Protein AF-E5BEN3-F1 (afdb_monomer_lite)

pLDDT: mean 86.7, std 11.63, range [36.69, 96.19]

Sequence (141 aa):
MAYFKRNRGMEIEEWKKTVKLYKYVAIGGIVTREIKKKDYKKVFLPMLKMARSEKCNVHGLGFTGKEINDFPFFSCDSSSWSSIKRFGSMPVFSITEKCIKNRNISENKKIRSGNETRMKLMRYSIKEWKKFQVFLYKGGI

Organism: NCBI:txid469605

Foldseek 3Di:
DAEDEDDPDDHPVVLLVVLLVAQEYEYDPVVVCVPPPVCCCVPQVVSLVSSVVNNHAYEHEQPFALCVLVHPHNYYDHPCLCVCVPPVWAFAQDPVSLGTDTHHPDDPDDQDDDPVSSVVRSVRSVVRVVVSVVVSCPDDD

Structure (mmCIF, N/CA/C/O backbone):
data_AF-E5BEN3-F1
#
_entry.id   AF-E5BEN3-F1
#
loop_
_atom_site.group_PDB
_atom_site.id
_atom_site.type_symbol
_atom_site.label_atom_id
_atom_site.label_alt_id
_atom_site.label_comp_id
_atom_site.label_asym_id
_atom_site.label_entity_id
_atom_site.label_seq_id
_atom_site.pdbx_PDB_ins_code
_atom_site.Cartn_x
_atom_site.Cartn_y
_atom_site.Cartn_z
_atom_site.occupancy
_atom_site.B_iso_or_equiv
_atom_site.auth_seq_id
_atom_site.auth_comp_id
_atom_site.auth_asym_id
_atom_site.auth_atom_id
_atom_site.pdbx_PDB_model_num
ATOM 1 N N . MET A 1 1 ? -17.236 8.673 0.834 1.00 56.53 1 MET A N 1
ATOM 2 C CA . MET A 1 1 ? -15.972 8.353 1.532 1.00 56.53 1 MET A CA 1
ATOM 3 C C . MET A 1 1 ? -15.558 9.586 2.315 1.00 56.53 1 MET A C 1
ATOM 5 O O . MET A 1 1 ? -15.484 10.640 1.700 1.00 56.53 1 MET A O 1
ATOM 9 N N . ALA A 1 2 ? -15.337 9.478 3.627 1.00 69.31 2 ALA A N 1
ATOM 10 C CA . ALA A 1 2 ? -14.797 10.580 4.435 1.00 69.31 2 ALA A CA 1
ATOM 11 C C . ALA A 1 2 ? -13.270 10.459 4.573 1.00 69.31 2 ALA A C 1
ATOM 13 O O . ALA A 1 2 ? -12.743 9.345 4.587 1.00 69.31 2 ALA A O 1
ATOM 14 N N . TYR A 1 3 ? -12.562 11.587 4.652 1.00 61.81 3 TYR A N 1
ATOM 15 C CA . TYR A 1 3 ? -11.102 11.637 4.747 1.00 61.81 3 TYR A CA 1
ATOM 16 C C . TYR A 1 3 ? -10.674 12.068 6.145 1.00 61.81 3 TYR A C 1
ATOM 18 O O . TYR A 1 3 ? -11.059 13.138 6.607 1.00 61.81 3 TYR A O 1
ATOM 26 N N . PHE A 1 4 ? -9.856 11.245 6.795 1.00 69.81 4 PHE A N 1
ATOM 27 C CA . PHE A 1 4 ? -9.286 11.553 8.096 1.00 69.81 4 PHE A CA 1
ATOM 28 C C . PHE A 1 4 ? -7.800 11.880 7.964 1.00 69.81 4 PHE A C 1
ATOM 30 O O . PHE A 1 4 ? -7.008 11.082 7.447 1.00 69.81 4 PHE A O 1
ATOM 37 N N . LYS A 1 5 ? -7.419 13.051 8.478 1.00 65.81 5 LYS A N 1
ATOM 38 C CA . LYS A 1 5 ? -6.037 13.520 8.559 1.00 65.81 5 LYS A CA 1
ATOM 39 C C . LYS A 1 5 ? -5.699 13.838 10.008 1.00 65.81 5 LYS A C 1
ATOM 41 O O . LYS A 1 5 ? -6.458 14.511 10.694 1.00 65.81 5 LYS A O 1
ATOM 46 N N . ARG A 1 6 ? -4.545 13.360 10.460 1.00 60.00 6 ARG A N 1
ATOM 47 C CA . ARG A 1 6 ? -4.111 13.464 11.849 1.00 60.00 6 ARG A CA 1
ATOM 48 C C . ARG A 1 6 ? -3.430 14.826 12.105 1.00 60.00 6 ARG A C 1
ATOM 50 O O . ARG A 1 6 ? -2.333 15.036 11.598 1.00 60.00 6 ARG A O 1
ATOM 57 N N . ASN A 1 7 ? -4.058 15.722 12.877 1.00 54.91 7 ASN A N 1
ATOM 58 C CA . ASN A 1 7 ? -3.476 16.985 13.366 1.00 54.91 7 ASN A CA 1
ATOM 59 C C . ASN A 1 7 ? -3.521 17.030 14.909 1.00 54.91 7 ASN A C 1
ATOM 61 O O . ASN A 1 7 ? -4.560 16.747 15.504 1.00 54.91 7 ASN A O 1
ATOM 65 N N . ARG A 1 8 ? -2.396 17.426 15.535 1.00 46.75 8 ARG A N 1
ATOM 66 C CA . ARG A 1 8 ? -2.151 17.453 16.995 1.00 46.75 8 ARG A CA 1
ATOM 67 C C . ARG A 1 8 ? -3.385 17.895 17.811 1.00 46.75 8 ARG A C 1
ATOM 69 O O . ARG A 1 8 ? -3.642 19.088 17.909 1.00 46.75 8 ARG A O 1
ATOM 76 N N . GLY A 1 9 ? -4.069 16.945 18.462 1.00 43.09 9 GLY A N 1
ATOM 77 C CA . GLY A 1 9 ? -4.892 17.212 19.656 1.00 43.09 9 GLY A CA 1
ATOM 78 C C . GLY A 1 9 ? -6.303 16.606 19.726 1.00 43.09 9 GLY A C 1
ATOM 79 O O . GLY A 1 9 ? -6.788 16.423 20.835 1.00 43.09 9 GLY A O 1
ATOM 80 N N . MET A 1 10 ? -6.959 16.245 18.612 1.00 50.03 10 MET A N 1
ATOM 81 C CA . MET A 1 10 ? -8.401 15.878 18.604 1.00 50.03 10 MET A CA 1
ATOM 82 C C . MET A 1 10 ? -8.741 14.578 17.838 1.00 50.03 10 MET A C 1
ATOM 84 O O . MET A 1 10 ? -9.693 14.514 17.075 1.00 50.03 10 MET A O 1
ATOM 88 N N . GLU A 1 11 ? -7.966 13.502 17.996 1.00 72.88 11 GLU A N 1
ATOM 89 C CA . GLU A 1 11 ? -7.899 12.482 16.926 1.00 72.88 11 GLU A CA 1
ATOM 90 C C . GLU A 1 11 ? -8.739 11.205 17.128 1.00 72.88 11 GLU A C 1
ATOM 92 O O . GLU A 1 11 ? -9.153 10.601 16.141 1.00 72.88 11 GLU A O 1
ATOM 97 N N . ILE A 1 12 ? -9.009 10.755 18.361 1.00 80.50 12 ILE A N 1
ATOM 98 C CA . ILE A 1 12 ? -9.725 9.477 18.590 1.00 80.50 12 ILE A CA 1
ATOM 99 C C . ILE A 1 12 ? -11.243 9.669 18.627 1.00 80.50 12 ILE A C 1
ATOM 101 O O . ILE A 1 12 ? -11.980 8.861 18.064 1.00 80.50 12 ILE A O 1
ATOM 105 N N . GLU A 1 13 ? -11.726 10.728 19.275 1.00 84.19 13 GLU A N 1
ATOM 106 C CA . GLU A 1 13 ? -13.164 11.000 19.355 1.00 84.19 13 GLU A CA 1
ATOM 107 C C . GLU A 1 13 ? -13.748 11.390 17.999 1.00 84.19 13 GLU A C 1
ATOM 109 O O . GLU A 1 13 ? -14.816 10.903 17.627 1.00 84.19 13 GLU A O 1
ATOM 114 N N . GLU A 1 14 ? -13.032 12.215 17.233 1.00 87.75 14 GLU A N 1
ATOM 115 C CA . GLU A 1 14 ? -13.425 12.575 15.872 1.00 87.75 14 GLU A CA 1
ATOM 116 C C . GLU A 1 14 ? -13.420 11.348 14.956 1.00 87.75 14 GLU A C 1
ATOM 118 O O . GLU A 1 14 ? -14.382 11.128 14.217 1.00 87.75 14 GLU A O 1
ATOM 123 N N . TRP A 1 15 ? -12.402 10.484 15.066 1.00 90.00 15 TRP A N 1
ATOM 124 C CA . TRP A 1 15 ? -12.391 9.204 14.363 1.00 90.00 15 TRP A CA 1
ATOM 125 C C . TRP A 1 15 ? -13.611 8.357 14.728 1.00 90.00 15 TRP A C 1
ATOM 127 O O . TRP A 1 15 ? -14.313 7.898 13.831 1.00 90.00 15 TRP A O 1
ATOM 137 N N . LYS A 1 16 ? -13.923 8.216 16.025 1.00 90.94 16 LYS A N 1
ATOM 138 C CA . LYS A 1 16 ? -15.085 7.458 16.516 1.00 90.94 16 LYS A CA 1
ATOM 139 C C . LYS A 1 16 ? -16.402 7.992 15.955 1.00 90.94 16 LYS A C 1
ATOM 141 O O . LYS A 1 16 ? -17.243 7.207 15.528 1.00 90.94 16 LYS A O 1
ATOM 146 N N . LYS A 1 17 ? -16.586 9.316 15.933 1.00 92.00 17 LYS A N 1
ATOM 147 C CA . LYS A 1 17 ? -17.759 9.957 15.312 1.00 92.00 17 LYS A CA 1
ATOM 148 C C . LYS A 1 17 ? -17.799 9.672 13.809 1.00 92.00 17 LYS A C 1
ATOM 150 O O . LYS A 1 17 ? -18.835 9.275 13.287 1.00 92.00 17 LYS A O 1
ATOM 155 N N . THR A 1 18 ? -16.662 9.797 13.131 1.00 92.00 18 THR A N 1
ATOM 156 C CA . THR A 1 18 ? -16.545 9.580 11.683 1.00 92.00 18 THR A CA 1
ATOM 157 C C . THR A 1 18 ? -16.899 8.145 11.294 1.00 92.00 18 THR A C 1
ATOM 159 O O . THR A 1 18 ? -17.722 7.942 10.405 1.00 92.00 18 THR A O 1
ATOM 162 N N . VAL A 1 19 ? -16.342 7.136 11.972 1.00 94.81 19 VAL A N 1
ATOM 163 C CA . VAL A 1 19 ? -16.613 5.726 11.635 1.00 94.81 19 VAL A CA 1
ATOM 164 C C . VAL A 1 19 ? -18.044 5.291 11.956 1.00 94.81 19 VAL A C 1
ATOM 166 O O . VAL A 1 19 ? -18.525 4.341 11.351 1.00 94.81 19 VAL A O 1
ATOM 169 N N . LYS A 1 20 ? -18.741 5.997 12.857 1.00 95.00 20 LYS A N 1
ATOM 170 C CA . LYS A 1 20 ? -20.177 5.802 13.114 1.00 95.00 20 LYS A CA 1
ATOM 171 C C . LYS A 1 20 ? -21.061 6.396 12.022 1.00 95.00 20 LYS A C 1
ATOM 173 O O . LYS A 1 20 ? -22.113 5.847 11.716 1.00 95.00 20 LYS A O 1
ATOM 178 N N . LEU A 1 21 ? -20.653 7.532 11.458 1.00 95.12 21 LEU A N 1
ATOM 179 C CA . LEU A 1 21 ? -21.432 8.263 10.456 1.00 95.12 21 LEU A CA 1
ATOM 180 C C . LEU A 1 21 ? -21.266 7.690 9.045 1.00 95.12 21 LEU A C 1
ATOM 182 O O . LEU A 1 21 ? -22.198 7.727 8.245 1.00 95.12 21 LEU A O 1
ATOM 186 N N . TYR A 1 22 ? -20.086 7.160 8.724 1.00 94.81 22 TYR A N 1
ATOM 187 C CA . TYR A 1 22 ? -19.751 6.719 7.374 1.00 94.81 22 TYR A CA 1
ATOM 188 C C . TYR A 1 22 ? -19.459 5.223 7.327 1.00 94.81 22 TYR A C 1
ATOM 190 O O . TYR A 1 22 ? -18.660 4.714 8.100 1.00 94.81 22 TYR A O 1
ATOM 198 N N . LYS A 1 23 ? -20.002 4.528 6.320 1.00 95.56 23 LYS A N 1
ATOM 199 C CA . LYS A 1 23 ? -19.677 3.114 6.041 1.00 95.56 23 LYS A CA 1
ATOM 200 C C . LYS A 1 23 ? -18.271 2.907 5.471 1.00 95.56 23 LYS A C 1
ATOM 202 O O . LYS A 1 23 ? -17.788 1.779 5.416 1.00 95.56 23 LYS A O 1
ATOM 207 N N . TYR A 1 24 ? -17.646 3.976 4.976 1.00 96.06 24 TYR A N 1
ATOM 208 C CA . TYR A 1 24 ? -16.362 3.909 4.292 1.00 96.06 24 TYR A CA 1
ATOM 209 C C . TYR A 1 24 ? -15.561 5.199 4.478 1.00 96.06 24 TYR A C 1
ATOM 211 O O . TYR A 1 24 ? -16.012 6.291 4.102 1.00 96.06 24 TYR A O 1
ATOM 219 N N . VAL A 1 25 ? -14.345 5.063 4.996 1.00 95.19 25 VAL A N 1
ATOM 220 C CA . VAL A 1 25 ? -13.451 6.170 5.357 1.00 95.19 25 VAL A CA 1
ATOM 221 C C . VAL A 1 25 ? -12.032 5.919 4.853 1.00 95.19 25 VAL A C 1
ATOM 223 O O . VAL A 1 25 ? -11.648 4.779 4.612 1.00 95.19 25 VAL A O 1
ATOM 226 N N . ALA A 1 26 ? -11.233 6.971 4.712 1.00 93.19 26 ALA A N 1
ATOM 227 C CA . ALA A 1 26 ? -9.823 6.888 4.346 1.00 93.19 26 ALA A CA 1
ATOM 228 C C . ALA A 1 26 ? -8.931 7.501 5.433 1.00 93.19 26 ALA A C 1
ATOM 230 O O . ALA A 1 26 ? -9.266 8.546 5.989 1.00 93.19 26 ALA A O 1
ATOM 231 N N . ILE A 1 27 ? -7.782 6.876 5.698 1.00 90.88 27 ILE A N 1
ATOM 232 C CA . ILE A 1 27 ? -6.735 7.413 6.579 1.00 90.88 27 ILE A CA 1
ATOM 233 C C . ILE A 1 27 ? -5.603 7.970 5.712 1.00 90.88 27 ILE A C 1
ATOM 235 O O . ILE A 1 27 ? -4.985 7.231 4.945 1.00 90.88 27 ILE A O 1
ATOM 239 N N . GLY A 1 28 ? -5.341 9.272 5.847 1.00 84.81 28 GLY A N 1
ATOM 240 C CA . GLY A 1 28 ? -4.236 9.987 5.205 1.00 84.81 28 GLY A CA 1
ATOM 241 C C . GLY A 1 28 ? -3.037 10.239 6.122 1.00 84.81 28 GLY A C 1
ATOM 242 O O . GLY A 1 28 ? -2.863 9.595 7.153 1.00 84.81 28 GLY A O 1
ATOM 243 N N . GLY A 1 29 ? -2.178 11.188 5.735 1.00 82.62 29 GLY A N 1
ATOM 244 C CA . GLY A 1 29 ? -0.996 11.593 6.520 1.00 82.62 29 GLY A CA 1
ATOM 245 C C . GLY A 1 29 ? 0.226 10.668 6.393 1.00 82.62 29 GLY A C 1
ATOM 246 O O . GLY A 1 29 ? 1.268 10.897 7.010 1.00 82.62 29 GLY A O 1
ATOM 247 N N . ILE A 1 30 ? 0.116 9.615 5.580 1.00 84.25 30 ILE A N 1
ATOM 248 C CA . ILE A 1 30 ? 1.151 8.591 5.377 1.00 84.25 30 ILE A CA 1
ATOM 249 C C . ILE A 1 30 ? 2.214 9.096 4.402 1.00 84.25 30 ILE A C 1
ATOM 251 O O . ILE A 1 30 ? 3.399 9.143 4.728 1.00 84.25 30 ILE A O 1
ATOM 255 N N . VAL A 1 31 ? 1.780 9.510 3.208 1.00 82.25 31 VAL A N 1
ATOM 256 C CA . VAL A 1 31 ? 2.665 10.007 2.142 1.00 82.25 31 VAL A CA 1
ATOM 257 C C . VAL A 1 31 ? 3.357 11.307 2.563 1.00 82.25 31 VAL A C 1
ATOM 259 O O . VAL A 1 31 ? 4.535 11.500 2.275 1.00 82.25 31 VAL A O 1
ATOM 262 N N . THR A 1 32 ? 2.655 12.164 3.311 1.00 84.00 32 THR A N 1
ATOM 263 C CA . THR A 1 32 ? 3.183 13.424 3.860 1.00 84.00 32 THR A CA 1
ATOM 264 C C . THR A 1 32 ? 4.048 13.235 5.111 1.00 84.00 32 THR A C 1
ATOM 266 O O . THR A 1 32 ? 4.594 14.209 5.618 1.00 84.00 32 THR A O 1
ATOM 269 N N . ARG A 1 33 ? 4.233 11.990 5.585 1.00 82.06 33 ARG A N 1
ATOM 270 C CA . ARG A 1 33 ? 5.060 11.619 6.753 1.00 82.06 33 ARG A CA 1
ATOM 271 C C . ARG A 1 33 ? 4.621 12.239 8.085 1.00 82.06 33 ARG A C 1
ATOM 273 O O . ARG A 1 33 ? 5.405 12.257 9.035 1.00 82.06 33 ARG A O 1
ATOM 280 N N . GLU A 1 34 ? 3.377 12.695 8.178 1.00 83.62 34 GLU A N 1
ATOM 281 C CA . GLU A 1 34 ? 2.768 13.146 9.436 1.00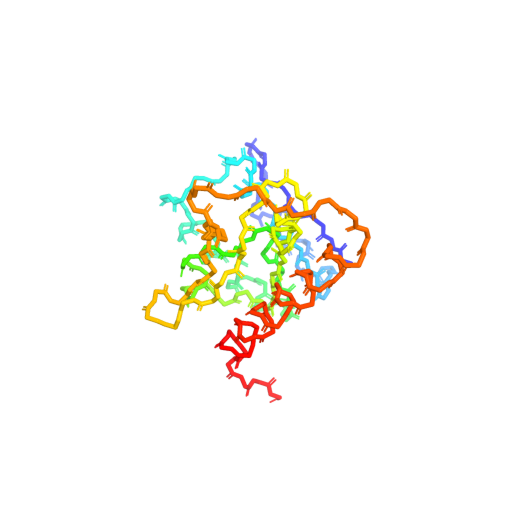 83.62 34 GLU A CA 1
ATOM 282 C C . GLU A 1 34 ? 2.651 11.977 10.417 1.00 83.62 34 GLU A C 1
ATOM 284 O O . GLU A 1 34 ? 2.932 12.116 11.606 1.00 83.62 34 GLU A O 1
ATOM 289 N N . ILE A 1 35 ? 2.329 10.790 9.894 1.00 85.50 35 ILE A N 1
ATOM 290 C CA . ILE A 1 35 ? 2.390 9.535 10.637 1.00 85.50 35 ILE A CA 1
ATOM 291 C C . ILE A 1 35 ? 3.682 8.823 10.246 1.00 85.50 35 ILE A C 1
ATOM 293 O O . ILE A 1 35 ? 3.865 8.389 9.105 1.00 85.50 35 ILE A O 1
ATOM 297 N N . LYS A 1 36 ? 4.606 8.697 11.201 1.00 86.38 36 LYS A N 1
ATOM 298 C CA . LYS A 1 36 ? 5.881 8.013 10.970 1.00 86.38 36 LYS A CA 1
ATOM 299 C C . LYS A 1 36 ? 5.678 6.502 10.977 1.00 86.38 36 LYS A C 1
ATOM 301 O O . LYS A 1 36 ? 4.884 5.967 11.744 1.00 86.38 36 LYS A O 1
ATOM 306 N N . LYS A 1 37 ? 6.489 5.795 10.187 1.00 88.12 37 LYS A N 1
ATOM 307 C CA . LYS A 1 37 ? 6.447 4.330 10.065 1.00 88.12 37 LYS A CA 1
ATOM 308 C C . LYS A 1 37 ? 6.538 3.589 11.402 1.00 88.12 37 LYS A C 1
ATOM 310 O O . LYS A 1 37 ? 5.810 2.627 11.622 1.00 88.12 37 LYS A O 1
ATOM 315 N N . LYS A 1 38 ? 7.382 4.076 12.320 1.00 89.06 38 LYS A N 1
ATOM 316 C CA . LYS A 1 38 ? 7.521 3.531 13.683 1.00 89.06 38 LYS A CA 1
ATOM 317 C C . LYS A 1 38 ? 6.222 3.588 14.502 1.00 89.06 38 LYS A C 1
ATOM 319 O O . LYS A 1 38 ? 6.047 2.804 15.429 1.00 89.06 38 LYS A O 1
ATOM 324 N N . ASP A 1 39 ? 5.314 4.491 14.139 1.00 88.81 39 ASP A N 1
ATOM 325 C CA . ASP A 1 39 ? 4.063 4.744 14.844 1.00 88.81 39 ASP A CA 1
ATOM 326 C C . ASP A 1 39 ? 2.862 4.072 14.155 1.00 88.81 39 ASP A C 1
ATOM 328 O O . ASP A 1 39 ? 1.785 4.026 14.742 1.00 88.81 39 ASP A O 1
ATOM 332 N N . TYR A 1 40 ? 3.025 3.471 12.965 1.00 90.62 40 TYR A N 1
ATOM 333 C CA . TYR A 1 40 ? 1.927 2.828 12.223 1.00 90.62 40 TYR A CA 1
ATOM 334 C C . TYR A 1 40 ? 1.145 1.823 13.068 1.00 90.62 40 TYR A C 1
ATOM 336 O O . TYR A 1 40 ? -0.078 1.889 13.111 1.00 90.62 40 TYR A O 1
ATOM 344 N N . LYS A 1 41 ? 1.825 0.936 13.806 1.00 91.25 41 LYS A N 1
ATOM 345 C CA . LYS A 1 41 ? 1.144 -0.035 14.681 1.00 91.25 41 LYS A CA 1
ATOM 346 C C . LYS A 1 41 ? 0.361 0.649 15.803 1.00 91.25 41 LYS A C 1
ATOM 348 O O . LYS A 1 41 ? -0.782 0.282 16.053 1.00 91.25 41 LYS A O 1
ATOM 353 N N . LYS A 1 42 ? 0.957 1.664 16.437 1.00 89.19 42 LYS A N 1
ATOM 354 C CA . LYS A 1 42 ? 0.344 2.413 17.545 1.00 89.19 42 LYS A CA 1
ATOM 355 C C . LYS A 1 42 ? -0.868 3.229 17.095 1.00 89.19 42 LYS A C 1
ATOM 357 O O . LYS A 1 42 ? -1.788 3.417 17.879 1.00 89.19 42 LYS A O 1
ATOM 362 N N . VAL A 1 43 ? -0.868 3.710 15.852 1.00 88.56 43 VAL A N 1
ATOM 363 C CA . VAL A 1 43 ? -1.926 4.575 15.315 1.00 88.56 43 VAL A CA 1
ATOM 364 C C . VAL A 1 43 ? -2.993 3.774 14.573 1.00 88.56 43 VAL A C 1
ATOM 366 O O . VAL A 1 43 ? -4.172 3.877 14.897 1.00 88.56 43 VAL A O 1
ATOM 369 N N . PHE A 1 44 ? -2.608 2.949 13.600 1.00 91.12 44 PHE A N 1
ATOM 370 C CA . PHE A 1 44 ? -3.567 2.299 12.710 1.00 91.12 44 PHE A CA 1
ATOM 371 C C . PHE A 1 44 ? -4.289 1.125 13.357 1.00 91.12 44 PHE A C 1
ATOM 373 O O . PHE A 1 44 ? -5.482 0.981 13.121 1.00 91.12 44 PHE A O 1
ATOM 380 N N . LEU A 1 45 ? -3.639 0.300 14.189 1.00 91.94 45 LEU A N 1
ATOM 381 C CA . LEU A 1 45 ? -4.322 -0.866 14.769 1.00 91.94 45 LEU A CA 1
ATOM 382 C C . LEU A 1 45 ? -5.519 -0.469 15.653 1.00 91.94 45 LEU A C 1
ATOM 384 O O . LEU A 1 45 ? -6.596 -1.035 15.447 1.00 91.94 45 LEU A O 1
ATOM 388 N N . PRO A 1 46 ? -5.413 0.521 16.567 1.00 91.44 46 PRO A N 1
ATOM 389 C CA . PRO A 1 46 ? -6.575 0.986 17.325 1.00 91.44 46 PRO A CA 1
ATOM 390 C C . PRO A 1 46 ? -7.670 1.584 16.434 1.00 91.44 46 PRO A C 1
ATOM 392 O O . PRO A 1 46 ? -8.848 1.282 16.624 1.00 91.44 46 PRO A O 1
ATOM 395 N N . MET A 1 47 ? -7.291 2.387 15.434 1.00 92.06 47 MET A N 1
ATOM 396 C CA . MET A 1 47 ? -8.244 3.023 14.517 1.00 92.06 47 MET A CA 1
ATOM 397 C C . MET A 1 47 ? -9.006 1.996 13.672 1.00 92.06 47 MET A C 1
ATOM 399 O O . MET A 1 47 ? -10.231 2.065 13.582 1.00 92.06 47 MET A O 1
ATOM 403 N N . LEU A 1 48 ? -8.300 1.017 13.101 1.00 94.31 48 LEU A N 1
ATOM 404 C CA . LEU A 1 48 ? -8.883 -0.068 12.311 1.00 94.31 48 LEU A CA 1
ATOM 405 C C . LEU A 1 48 ? -9.778 -0.967 13.171 1.00 94.31 48 LEU A C 1
ATOM 407 O O . LEU A 1 48 ? -10.856 -1.355 12.727 1.00 94.31 48 LEU A O 1
ATOM 411 N N . LYS A 1 49 ? -9.377 -1.256 14.417 1.00 94.38 49 LYS A N 1
ATOM 412 C CA . LYS A 1 49 ? -10.209 -2.007 15.369 1.00 94.38 49 LYS A CA 1
ATOM 413 C C . LYS A 1 49 ? -11.525 -1.278 15.654 1.00 94.38 49 LYS A C 1
ATOM 415 O O . LYS A 1 49 ? -12.578 -1.907 15.617 1.00 94.38 49 LYS A O 1
ATOM 420 N N . MET A 1 50 ? -11.467 0.033 15.888 1.00 93.88 50 MET A N 1
ATOM 421 C CA . MET A 1 50 ? -12.649 0.863 16.137 1.00 93.88 50 MET A CA 1
ATOM 422 C C . MET A 1 50 ? -13.562 0.967 14.908 1.00 93.88 50 MET A C 1
ATOM 424 O O . MET A 1 50 ? 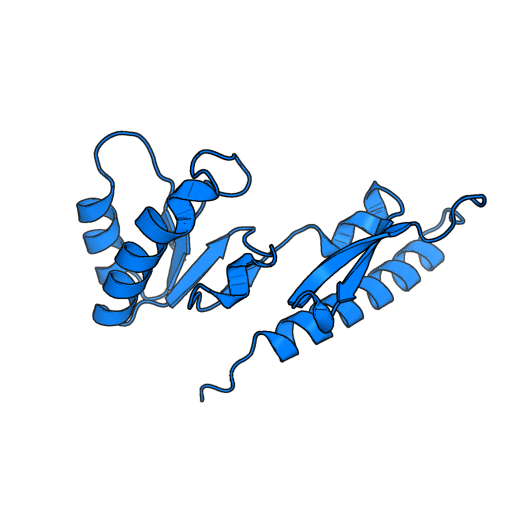-14.777 0.862 15.030 1.00 93.88 50 MET A O 1
ATOM 428 N N . ALA A 1 51 ? -12.994 1.120 13.711 1.00 95.00 51 ALA A N 1
ATOM 429 C CA . ALA A 1 51 ? -13.783 1.127 12.482 1.00 95.00 51 ALA A CA 1
ATOM 430 C C . ALA A 1 51 ? -14.497 -0.215 12.268 1.00 95.00 51 ALA A C 1
ATOM 432 O O . ALA A 1 51 ? -15.684 -0.247 11.954 1.00 95.00 51 ALA A O 1
ATOM 433 N N . ARG A 1 52 ? -13.805 -1.332 12.528 1.00 94.75 52 ARG A N 1
ATOM 434 C CA . ARG A 1 52 ? -14.385 -2.673 12.411 1.00 94.75 52 ARG A CA 1
ATOM 435 C C . ARG A 1 52 ? -15.546 -2.901 13.379 1.00 94.75 52 ARG A C 1
ATOM 437 O O . ARG A 1 52 ? -16.533 -3.503 12.968 1.00 94.75 52 ARG A O 1
ATOM 444 N N . SER A 1 53 ? -15.464 -2.421 14.626 1.00 95.44 53 SER A N 1
ATOM 445 C CA . SER A 1 53 ? -16.586 -2.535 15.576 1.00 95.44 53 SER A CA 1
ATOM 446 C C . SER A 1 53 ? -17.826 -1.765 15.123 1.00 95.44 53 SER A C 1
ATOM 448 O O . SER A 1 53 ? -18.939 -2.185 15.412 1.00 95.44 53 SER A O 1
ATOM 450 N N . GLU A 1 54 ? -17.635 -0.690 14.359 1.00 95.94 54 GLU A N 1
ATOM 451 C CA . GLU A 1 54 ? -18.711 0.131 13.789 1.00 95.94 54 GLU A CA 1
ATOM 452 C C . GLU A 1 54 ? -19.081 -0.303 12.352 1.00 95.94 54 GLU A C 1
ATOM 454 O O . GLU A 1 54 ? -19.798 0.402 11.648 1.00 95.94 54 GLU A O 1
ATOM 459 N N . LYS A 1 55 ? -18.595 -1.471 11.890 1.00 96.12 55 LYS A N 1
ATOM 460 C CA . LYS A 1 55 ? -18.817 -2.010 10.530 1.00 96.12 55 LYS A CA 1
ATOM 461 C C . LYS A 1 55 ? -18.432 -1.022 9.412 1.00 96.12 55 LYS A C 1
ATOM 463 O O . LYS A 1 55 ? -19.056 -0.986 8.352 1.00 96.12 55 LYS A O 1
ATOM 468 N N . CYS A 1 56 ? -17.388 -0.232 9.648 1.00 96.19 56 CYS A N 1
ATOM 469 C CA . CYS A 1 56 ? -16.867 0.773 8.733 1.00 96.19 56 CYS A CA 1
ATOM 470 C C . CYS A 1 56 ? -15.613 0.266 8.000 1.00 96.19 56 CYS A C 1
ATOM 472 O O . CYS A 1 56 ? -14.638 -0.166 8.621 1.00 96.19 56 CYS A O 1
ATOM 474 N N . ASN A 1 57 ? -15.622 0.352 6.669 1.00 95.88 57 ASN A N 1
ATOM 475 C CA . ASN A 1 57 ? -14.486 -0.003 5.824 1.00 95.88 57 ASN A CA 1
ATOM 476 C C . ASN A 1 57 ? -13.445 1.120 5.797 1.00 95.88 57 ASN A C 1
ATOM 478 O O . ASN A 1 57 ? -13.786 2.292 5.637 1.00 95.88 57 ASN A O 1
ATOM 482 N N . VAL A 1 58 ? -12.163 0.759 5.895 1.00 95.06 58 VAL A N 1
ATOM 483 C CA . VAL A 1 58 ? -11.065 1.735 5.951 1.00 95.06 58 VAL A CA 1
ATOM 484 C C . VAL A 1 58 ? -10.119 1.588 4.766 1.00 95.06 58 VAL A C 1
ATOM 486 O O . VAL A 1 58 ? -9.572 0.511 4.523 1.00 95.06 58 VAL A O 1
ATOM 489 N N . HIS A 1 59 ? -9.886 2.694 4.070 1.00 94.69 59 HIS A N 1
ATOM 490 C CA . HIS A 1 59 ? -8.933 2.825 2.980 1.00 94.69 59 HIS A CA 1
ATOM 491 C C . HIS A 1 59 ? -7.602 3.420 3.462 1.00 94.69 59 HIS A C 1
ATOM 493 O O . HIS A 1 59 ? -7.573 4.504 4.049 1.00 94.69 59 HIS A O 1
ATOM 499 N N . GLY A 1 60 ? -6.490 2.728 3.216 1.00 93.62 60 GLY A N 1
ATOM 500 C CA . GLY A 1 60 ? -5.142 3.228 3.497 1.00 93.62 60 GLY A CA 1
ATOM 501 C C . GLY A 1 60 ? -4.635 4.088 2.343 1.00 93.62 60 GLY A C 1
ATOM 502 O O . GLY A 1 60 ? -4.083 3.550 1.382 1.00 93.62 60 GLY A O 1
ATOM 503 N N . LEU A 1 61 ? -4.815 5.409 2.430 1.00 92.06 61 LEU A N 1
ATOM 504 C CA . LEU A 1 61 ? -4.509 6.325 1.330 1.00 92.06 61 LEU A CA 1
ATOM 505 C C . LEU A 1 61 ? -2.996 6.372 1.068 1.00 92.06 61 LEU A C 1
ATOM 507 O O . LEU A 1 61 ? -2.212 6.794 1.924 1.00 92.06 61 LEU A O 1
ATOM 511 N N . GLY A 1 62 ? -2.577 5.928 -0.118 1.00 91.25 62 GLY A N 1
ATOM 512 C CA . GLY A 1 62 ? -1.162 5.831 -0.482 1.00 91.25 62 GLY A CA 1
ATOM 513 C C . GLY A 1 62 ? -0.356 4.792 0.315 1.00 91.25 62 GLY A C 1
ATOM 514 O O . GLY A 1 62 ? 0.877 4.834 0.295 1.00 91.25 62 GLY A O 1
ATOM 515 N N . PHE A 1 63 ? -1.003 3.865 1.029 1.00 92.88 63 PHE A N 1
ATOM 516 C CA . PHE A 1 63 ? -0.331 2.890 1.894 1.00 92.88 63 PHE A CA 1
ATOM 517 C C . PHE A 1 63 ? -0.066 1.568 1.167 1.00 92.88 63 PHE A C 1
ATOM 519 O O . PHE A 1 63 ? -0.838 0.629 1.275 1.00 92.88 63 PHE A O 1
ATOM 526 N N . THR A 1 64 ? 1.029 1.485 0.407 1.00 90.94 64 THR A N 1
ATOM 527 C CA . THR A 1 64 ? 1.349 0.306 -0.438 1.00 90.94 64 THR A CA 1
ATOM 528 C C . THR A 1 64 ? 2.750 -0.275 -0.205 1.00 90.94 64 THR A C 1
ATOM 530 O O . THR A 1 64 ? 3.257 -1.055 -1.012 1.00 90.94 64 THR A O 1
ATOM 533 N N . GLY A 1 65 ? 3.388 0.092 0.913 1.00 89.31 65 GLY A N 1
ATOM 534 C CA . GLY A 1 65 ? 4.650 -0.507 1.365 1.00 89.31 65 GLY A CA 1
ATOM 535 C C . GLY A 1 65 ? 4.475 -1.948 1.856 1.00 89.31 65 GLY A C 1
ATOM 536 O O . GLY A 1 65 ? 3.355 -2.426 2.002 1.00 89.31 65 GLY A O 1
ATOM 537 N N . LYS A 1 66 ? 5.582 -2.640 2.158 1.00 91.00 66 LYS A N 1
ATOM 538 C CA . LYS A 1 66 ? 5.577 -4.030 2.671 1.00 91.00 66 LYS A CA 1
ATOM 539 C C . LYS A 1 66 ? 4.714 -4.200 3.919 1.00 91.00 66 LYS A C 1
ATOM 541 O O . LYS A 1 66 ? 4.149 -5.264 4.150 1.00 91.00 66 LYS A O 1
ATOM 546 N N . GLU A 1 67 ? 4.607 -3.136 4.701 1.00 92.06 67 GLU A N 1
ATOM 547 C CA . GLU A 1 67 ? 3.878 -3.079 5.960 1.00 92.06 67 GLU A CA 1
ATOM 548 C C . GLU A 1 67 ? 2.376 -3.260 5.756 1.00 92.06 67 GLU A C 1
ATOM 550 O O . GLU A 1 67 ? 1.707 -3.658 6.697 1.00 92.06 67 GLU A O 1
ATOM 555 N N . ILE A 1 68 ? 1.833 -3.028 4.551 1.00 92.44 68 ILE A N 1
ATOM 556 C CA . ILE A 1 68 ? 0.402 -3.230 4.273 1.00 92.44 68 ILE A CA 1
ATOM 557 C C . ILE A 1 68 ? -0.090 -4.625 4.660 1.00 92.44 68 ILE A C 1
ATOM 559 O O . ILE A 1 68 ? -1.226 -4.781 5.092 1.00 92.44 68 ILE A O 1
ATOM 563 N N . ASN A 1 69 ? 0.785 -5.626 4.581 1.00 90.50 69 ASN A N 1
ATOM 564 C CA . ASN A 1 69 ? 0.477 -7.001 4.953 1.00 90.50 69 ASN A CA 1
ATOM 565 C C . ASN A 1 69 ? 0.095 -7.162 6.437 1.00 90.50 69 ASN A C 1
ATOM 567 O O . ASN A 1 69 ? -0.638 -8.099 6.767 1.00 90.50 69 ASN A O 1
ATOM 571 N N . ASP A 1 70 ? 0.554 -6.246 7.297 1.00 92.88 70 ASP A N 1
ATOM 572 C CA . ASP A 1 70 ? 0.350 -6.257 8.749 1.00 92.88 70 ASP A CA 1
ATOM 573 C C . ASP A 1 70 ? -0.951 -5.559 9.179 1.00 92.88 70 ASP A C 1
ATOM 575 O O . ASP A 1 70 ? -1.358 -5.671 10.337 1.00 92.88 70 ASP A O 1
ATOM 579 N N . PHE A 1 71 ? -1.604 -4.815 8.279 1.00 93.44 71 PHE A N 1
ATOM 580 C CA . PHE A 1 71 ? -2.767 -3.991 8.607 1.00 93.44 71 PHE A CA 1
ATOM 581 C C . PHE A 1 71 ? -4.001 -4.438 7.815 1.00 93.44 71 PHE A C 1
ATOM 583 O O . PHE A 1 71 ? -3.947 -4.516 6.588 1.00 93.44 71 PHE A O 1
ATOM 590 N N . PRO A 1 72 ? -5.146 -4.686 8.475 1.00 92.12 72 PRO A N 1
ATOM 591 C CA . PRO A 1 72 ? -6.372 -5.122 7.812 1.00 92.12 72 PRO A CA 1
ATOM 592 C C . PRO A 1 72 ? -7.133 -3.940 7.187 1.00 92.12 72 PRO A C 1
ATOM 594 O O . PRO A 1 72 ? -8.303 -3.714 7.495 1.00 92.12 72 PRO A O 1
ATOM 597 N N . PHE A 1 73 ? -6.470 -3.152 6.339 1.00 93.62 73 PHE A N 1
ATOM 598 C CA . PHE A 1 73 ? -7.166 -2.166 5.515 1.00 93.62 73 PHE A CA 1
ATOM 599 C C . PHE A 1 73 ? -8.130 -2.881 4.565 1.00 93.62 73 PHE A C 1
ATOM 601 O O . PHE A 1 73 ? -7.799 -3.923 4.004 1.00 93.62 73 PHE A O 1
ATOM 608 N N . PHE A 1 74 ? -9.313 -2.303 4.360 1.00 94.00 74 PHE A N 1
ATOM 609 C CA . PHE A 1 74 ? -10.272 -2.816 3.382 1.00 94.00 74 PHE A CA 1
ATOM 610 C C . PHE A 1 74 ? -9.745 -2.635 1.954 1.00 94.00 74 PHE A C 1
ATOM 612 O O . PHE A 1 74 ? -9.941 -3.481 1.089 1.00 94.00 74 PHE A O 1
ATOM 619 N N . SER A 1 75 ? -9.060 -1.520 1.699 1.00 92.6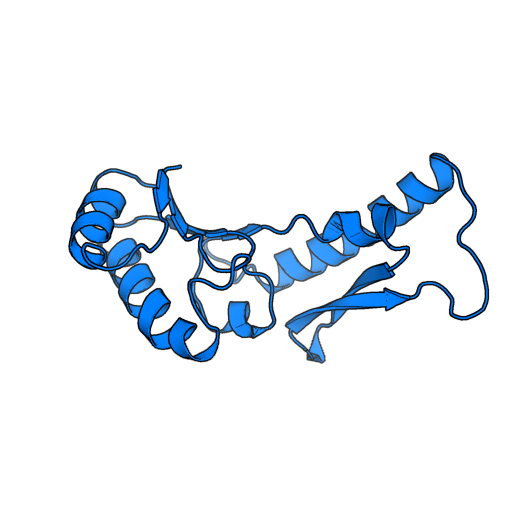9 75 SER A N 1
ATOM 620 C CA . SER A 1 75 ? -8.371 -1.277 0.431 1.00 92.69 75 SER A CA 1
ATOM 621 C C . SER A 1 75 ? -7.292 -0.210 0.594 1.00 92.69 75 SER A C 1
ATOM 623 O O . SER A 1 75 ? -7.178 0.427 1.641 1.00 92.69 75 SER A O 1
ATOM 625 N N . CYS A 1 76 ? -6.501 -0.012 -0.448 1.00 93.00 76 CYS A N 1
ATOM 626 C CA . CYS A 1 76 ? -5.465 1.005 -0.530 1.00 93.00 76 CYS A CA 1
ATOM 627 C C . CYS A 1 76 ? -5.306 1.429 -1.986 1.00 93.00 76 CYS A C 1
ATOM 629 O O . CYS A 1 76 ? -5.676 0.685 -2.899 1.00 93.00 76 CYS A O 1
ATOM 631 N N . ASP A 1 77 ? -4.692 2.578 -2.207 1.00 90.88 77 ASP A N 1
ATOM 632 C CA . ASP A 1 77 ? -4.343 3.051 -3.533 1.00 90.88 77 ASP A CA 1
ATOM 633 C C . ASP A 1 77 ? -2.874 3.484 -3.607 1.00 90.88 77 ASP A C 1
ATOM 635 O O . ASP A 1 77 ? -2.140 3.592 -2.620 1.00 90.88 77 ASP A O 1
ATOM 639 N N . SER A 1 78 ? -2.427 3.716 -4.832 1.00 89.38 78 SER A N 1
ATOM 640 C CA . SER A 1 78 ? -1.170 4.385 -5.113 1.00 89.38 78 SER A CA 1
ATOM 641 C C . SER A 1 78 ? -1.272 5.028 -6.480 1.00 89.38 78 SER A C 1
ATOM 643 O O . SER A 1 78 ? -1.824 4.433 -7.398 1.00 89.38 78 SER A O 1
ATOM 645 N N . SER A 1 79 ? -0.666 6.193 -6.672 1.00 89.25 79 SER A N 1
ATOM 646 C CA . SER A 1 79 ? -0.432 6.742 -8.013 1.00 89.25 79 SER A CA 1
ATOM 647 C C . SER A 1 79 ? 0.856 6.206 -8.652 1.00 89.25 79 SER A C 1
ATOM 649 O O . SER A 1 79 ? 1.137 6.481 -9.822 1.00 89.25 79 SER A O 1
ATOM 651 N N . SER A 1 80 ? 1.645 5.409 -7.917 1.00 89.75 80 SER A N 1
ATOM 652 C CA . SER A 1 80 ? 2.964 4.943 -8.360 1.00 89.75 80 SER A CA 1
ATOM 653 C C . SER A 1 80 ? 2.924 3.906 -9.489 1.00 89.75 80 SER A C 1
ATOM 655 O O . SER A 1 80 ? 3.945 3.702 -10.146 1.00 89.75 80 SER A O 1
ATOM 657 N N . TRP A 1 81 ? 1.764 3.340 -9.837 1.00 90.06 81 TRP A N 1
ATOM 658 C CA . TRP A 1 81 ? 1.600 2.590 -11.094 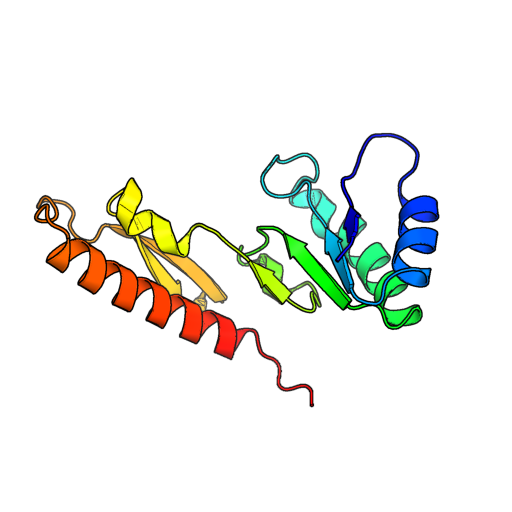1.00 90.06 81 TRP A CA 1
ATOM 659 C C . TRP A 1 81 ? 1.923 3.440 -12.337 1.00 90.06 81 TRP A C 1
ATOM 661 O O . TRP A 1 81 ? 2.330 2.917 -13.374 1.00 90.06 81 TRP A O 1
ATOM 671 N N . SER A 1 82 ? 1.825 4.767 -12.231 1.00 88.69 82 SER A N 1
ATOM 672 C CA . SER A 1 82 ? 2.218 5.702 -13.287 1.00 88.69 82 SER A CA 1
ATOM 673 C C . SER A 1 82 ? 3.700 6.108 -13.248 1.00 88.69 82 SER A C 1
ATOM 675 O O . SER A 1 82 ? 4.133 6.873 -14.106 1.00 88.69 82 SER A O 1
ATOM 677 N N . SER A 1 83 ? 4.513 5.589 -12.317 1.00 85.81 83 SER A N 1
ATOM 678 C CA . SER A 1 83 ? 5.928 5.988 -12.154 1.00 85.81 83 SER A CA 1
ATOM 679 C C . SER A 1 83 ? 6.746 5.794 -13.424 1.00 85.81 83 SER A C 1
ATOM 681 O O . SER A 1 83 ? 7.562 6.645 -13.765 1.00 85.81 83 SER A O 1
ATOM 683 N N . ILE A 1 84 ? 6.448 4.753 -14.200 1.00 85.69 84 ILE A N 1
ATOM 6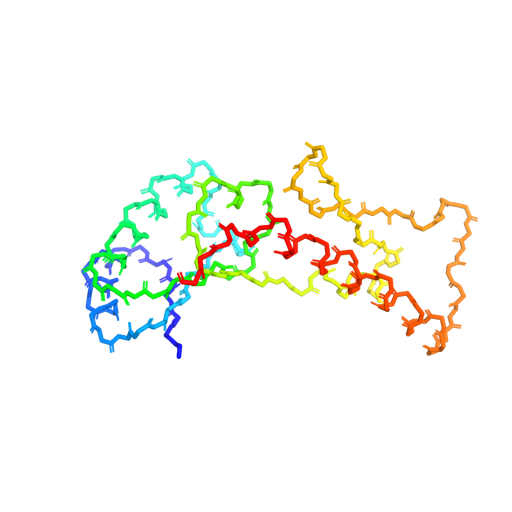84 C CA . ILE A 1 84 ? 7.108 4.490 -15.480 1.00 85.69 84 ILE A CA 1
ATOM 685 C C . ILE A 1 84 ? 6.969 5.640 -16.478 1.00 85.69 84 ILE A C 1
ATOM 687 O O . ILE A 1 84 ? 7.886 5.939 -17.236 1.00 85.69 84 ILE A O 1
ATOM 691 N N . LYS A 1 85 ? 5.831 6.336 -16.420 1.00 81.19 85 LYS A N 1
ATOM 692 C CA . LYS A 1 85 ? 5.497 7.494 -17.243 1.00 81.19 85 LYS A CA 1
ATOM 693 C C . LYS A 1 85 ? 6.378 8.701 -16.926 1.00 81.19 85 LYS A C 1
ATOM 695 O O . LYS A 1 85 ? 6.632 9.521 -17.807 1.00 81.19 85 LYS A O 1
ATOM 700 N N . ARG A 1 86 ? 6.739 8.833 -15.648 1.00 74.88 86 ARG A N 1
ATOM 701 C CA . ARG A 1 86 ? 7.349 10.022 -15.049 1.00 74.88 86 ARG A CA 1
ATOM 702 C C . ARG A 1 86 ? 8.857 9.872 -14.859 1.00 74.88 86 ARG A C 1
ATOM 704 O O . ARG A 1 86 ? 9.572 10.851 -15.009 1.00 74.88 86 ARG A O 1
ATOM 711 N N . PHE A 1 87 ? 9.319 8.666 -14.544 1.00 81.56 87 PHE A N 1
ATOM 712 C CA . PHE A 1 87 ? 10.687 8.394 -14.099 1.00 81.56 87 PHE A CA 1
ATOM 713 C C . PHE A 1 87 ? 11.375 7.266 -14.878 1.00 81.56 87 PHE A C 1
ATOM 715 O O . PHE A 1 87 ? 12.533 6.970 -14.613 1.00 81.56 87 PHE A O 1
ATOM 722 N N . GLY A 1 88 ? 10.677 6.594 -15.802 1.00 80.00 88 GLY A N 1
ATOM 723 C CA . GLY A 1 88 ? 11.240 5.459 -16.543 1.00 80.00 88 GLY A CA 1
ATOM 724 C C . GLY A 1 88 ? 11.477 4.198 -15.700 1.00 80.00 88 GLY A C 1
ATOM 725 O O . GLY A 1 88 ? 12.086 3.247 -16.182 1.00 80.00 88 GLY A O 1
ATOM 726 N N . SER A 1 89 ? 10.977 4.164 -14.462 1.00 86.56 89 SER A N 1
ATOM 727 C CA . SER A 1 89 ? 11.051 3.004 -13.577 1.00 86.56 89 SER A CA 1
ATOM 728 C C . SER A 1 89 ? 9.750 2.197 -13.614 1.00 86.56 89 SER A C 1
ATOM 730 O O . SER A 1 89 ? 8.651 2.732 -13.459 1.00 86.56 89 SER A O 1
ATOM 732 N N . MET A 1 90 ? 9.867 0.892 -13.853 1.00 90.56 90 MET A N 1
ATOM 733 C CA . MET A 1 90 ? 8.747 -0.041 -13.894 1.00 90.56 90 MET A CA 1
ATOM 734 C C . MET A 1 90 ? 8.411 -0.527 -12.480 1.00 90.56 90 MET A C 1
ATOM 736 O O . MET A 1 90 ? 9.273 -1.136 -11.842 1.00 90.56 90 MET A O 1
ATOM 740 N N . PRO A 1 91 ? 7.176 -0.328 -11.993 1.00 93.62 91 PRO A N 1
ATOM 741 C CA . PRO A 1 91 ? 6.697 -1.024 -10.809 1.00 93.62 91 PRO A CA 1
ATOM 742 C C . PRO A 1 91 ? 6.486 -2.509 -11.135 1.00 93.62 91 PRO A C 1
ATOM 744 O O . PRO A 1 91 ? 5.775 -2.856 -12.075 1.00 93.62 91 PRO A O 1
ATOM 747 N N . VAL A 1 92 ? 7.107 -3.383 -10.351 1.00 94.56 92 VAL A N 1
ATOM 748 C CA . VAL A 1 92 ? 7.070 -4.843 -10.484 1.00 94.56 92 VAL A CA 1
ATOM 749 C C . VAL A 1 92 ? 6.670 -5.443 -9.146 1.00 94.56 92 VAL A C 1
ATOM 751 O O . VAL A 1 92 ? 7.237 -5.083 -8.111 1.00 94.56 92 VAL A O 1
ATOM 754 N N . PHE A 1 93 ? 5.708 -6.360 -9.146 1.00 95.50 93 PHE A N 1
ATOM 755 C CA . PHE A 1 93 ? 5.307 -7.051 -7.931 1.00 95.50 93 PHE A CA 1
ATOM 756 C C . PHE A 1 93 ? 6.350 -8.105 -7.547 1.00 95.50 93 PHE A C 1
ATOM 758 O O . PHE A 1 93 ? 6.719 -8.967 -8.342 1.00 95.50 93 PHE A O 1
ATOM 765 N N . SER A 1 94 ? 6.830 -8.042 -6.305 1.00 95.44 94 SER A N 1
ATOM 766 C CA . SER A 1 94 ? 7.696 -9.058 -5.714 1.00 95.44 94 SER A CA 1
ATOM 767 C C . SER A 1 94 ? 6.895 -9.892 -4.725 1.00 95.44 94 SER A C 1
ATOM 769 O O . SER A 1 94 ? 6.520 -9.398 -3.664 1.00 95.44 94 SER A O 1
ATOM 771 N N . ILE A 1 95 ? 6.677 -11.169 -5.049 1.00 92.31 95 ILE A N 1
ATOM 772 C CA . ILE A 1 95 ? 6.003 -12.112 -4.148 1.00 92.31 95 ILE A CA 1
ATOM 773 C C . ILE A 1 95 ? 6.827 -12.380 -2.881 1.00 92.31 95 ILE A C 1
ATOM 775 O O . ILE A 1 95 ? 6.279 -12.376 -1.784 1.00 92.31 95 ILE A O 1
ATOM 779 N N . THR A 1 96 ? 8.150 -12.521 -3.015 1.00 92.88 96 THR A N 1
ATOM 780 C CA . THR A 1 96 ? 9.079 -12.757 -1.899 1.00 92.88 96 THR A CA 1
ATOM 781 C C . THR A 1 96 ? 9.038 -11.619 -0.888 1.00 92.88 96 THR A C 1
ATOM 783 O O . THR A 1 96 ? 8.982 -11.845 0.316 1.00 92.88 96 THR A O 1
ATOM 786 N N . GLU A 1 97 ? 9.030 -10.378 -1.377 1.00 92.25 97 GLU A N 1
ATOM 787 C CA . GLU A 1 97 ? 9.024 -9.196 -0.516 1.00 92.25 97 GLU A CA 1
ATOM 788 C C . GLU A 1 97 ? 7.630 -8.643 -0.233 1.00 92.25 97 GLU A C 1
ATOM 790 O O . GLU A 1 97 ? 7.501 -7.692 0.537 1.00 92.25 97 GLU A O 1
ATOM 795 N N . LYS A 1 98 ? 6.599 -9.253 -0.828 1.00 93.50 98 LYS A N 1
ATOM 796 C CA . LYS A 1 98 ? 5.182 -8.943 -0.622 1.00 93.50 98 LYS A CA 1
ATOM 797 C C . LYS A 1 98 ? 4.846 -7.466 -0.871 1.00 93.50 98 LYS A C 1
ATOM 799 O O . LYS A 1 98 ? 4.036 -6.881 -0.153 1.00 93.50 98 LYS A O 1
ATOM 804 N N . CYS A 1 99 ? 5.483 -6.849 -1.870 1.00 94.44 99 CYS A N 1
ATOM 805 C CA . CYS A 1 99 ? 5.273 -5.444 -2.230 1.00 94.44 99 CYS A CA 1
ATOM 806 C C . CYS A 1 99 ? 5.600 -5.146 -3.700 1.00 94.44 99 CYS A C 1
ATOM 808 O O . CYS A 1 99 ? 6.218 -5.949 -4.404 1.00 94.44 99 CYS A O 1
ATOM 810 N N . ILE A 1 100 ? 5.232 -3.945 -4.149 1.00 95.44 100 ILE A N 1
ATOM 811 C CA . ILE A 1 100 ? 5.691 -3.381 -5.421 1.00 95.44 100 ILE A CA 1
ATOM 812 C C . ILE A 1 100 ? 7.113 -2.833 -5.259 1.00 95.44 100 ILE A C 1
ATOM 814 O O . ILE A 1 100 ? 7.425 -2.143 -4.287 1.00 95.44 100 ILE A O 1
ATOM 818 N N . LYS A 1 101 ? 7.975 -3.117 -6.234 1.00 93.19 101 LYS A N 1
ATOM 819 C CA . LYS A 1 101 ? 9.312 -2.539 -6.372 1.00 93.19 101 LYS A CA 1
ATOM 820 C C . LYS A 1 101 ? 9.424 -1.764 -7.667 1.00 93.19 101 LYS A C 1
ATOM 822 O O . LYS A 1 101 ? 9.024 -2.265 -8.708 1.00 93.19 101 LYS A O 1
ATOM 827 N N . ASN A 1 102 ? 10.068 -0.608 -7.628 1.00 90.31 102 ASN A N 1
ATOM 828 C CA . ASN A 1 102 ? 10.457 0.079 -8.852 1.00 90.31 102 ASN A CA 1
ATOM 829 C C . ASN A 1 102 ? 11.788 -0.484 -9.352 1.00 90.31 102 ASN A C 1
ATOM 831 O O . ASN A 1 102 ? 12.754 -0.562 -8.595 1.00 90.31 102 ASN A O 1
ATOM 835 N N . ARG A 1 103 ? 11.828 -0.884 -10.621 1.00 88.94 103 ARG A N 1
ATOM 836 C CA . ARG A 1 103 ? 13.034 -1.339 -11.318 1.00 88.94 103 ARG A CA 1
ATOM 837 C C . ARG A 1 103 ? 13.298 -0.454 -12.522 1.00 88.94 103 ARG A C 1
ATOM 839 O O . ARG A 1 103 ? 12.362 -0.048 -13.208 1.00 88.94 103 ARG A O 1
ATOM 846 N N . ASN A 1 104 ? 14.564 -0.184 -12.807 1.00 85.50 104 ASN A N 1
ATOM 847 C CA . ASN A 1 104 ? 14.932 0.446 -14.068 1.00 85.50 104 ASN A CA 1
ATOM 848 C C . ASN A 1 104 ? 14.692 -0.546 -15.209 1.00 85.50 104 ASN A C 1
ATOM 850 O O . ASN A 1 104 ? 14.976 -1.733 -15.073 1.00 85.50 104 ASN A O 1
ATOM 854 N N . ILE A 1 105 ? 14.134 -0.067 -16.321 1.00 82.50 105 ILE A N 1
ATOM 855 C CA . ILE A 1 105 ? 13.875 -0.915 -17.497 1.00 82.50 105 ILE A CA 1
ATOM 856 C C . ILE A 1 105 ? 15.182 -1.255 -18.214 1.00 82.50 105 ILE A C 1
ATOM 858 O O . ILE A 1 105 ? 15.335 -2.338 -18.767 1.00 82.50 105 ILE A O 1
ATOM 862 N N . SER A 1 106 ? 16.120 -0.316 -18.206 1.00 80.50 106 SER A N 1
ATOM 863 C CA . SER A 1 106 ? 17.462 -0.485 -18.731 1.00 80.50 106 SER A CA 1
ATOM 864 C C . SER A 1 106 ? 18.398 0.432 -17.961 1.00 80.50 106 SER A C 1
ATOM 866 O O . SER A 1 106 ? 18.027 1.555 -17.631 1.00 80.50 106 SER A O 1
ATOM 868 N N . GLU A 1 107 ? 19.622 -0.028 -17.731 1.00 78.25 107 GLU A N 1
ATOM 869 C CA . GLU A 1 107 ? 20.682 0.782 -17.119 1.00 78.25 107 GLU A CA 1
ATOM 870 C C . GLU A 1 107 ? 21.349 1.687 -18.162 1.00 78.25 107 GLU A C 1
ATOM 872 O O . GLU A 1 107 ? 21.572 2.865 -17.914 1.00 78.25 107 GLU A O 1
ATOM 877 N N . ASN A 1 108 ? 21.550 1.164 -19.378 1.00 83.38 108 ASN A N 1
ATOM 878 C CA . ASN A 1 108 ? 22.382 1.816 -20.398 1.00 83.38 108 ASN A CA 1
ATOM 879 C C . ASN A 1 108 ? 21.614 2.349 -21.620 1.00 83.38 108 ASN A C 1
ATOM 881 O O . ASN A 1 108 ? 22.221 2.839 -22.569 1.00 83.38 108 ASN A O 1
ATOM 885 N N . LYS A 1 109 ? 20.280 2.231 -21.655 1.00 81.62 109 LYS A N 1
ATOM 886 C CA . LYS A 1 109 ? 19.455 2.618 -22.810 1.00 81.62 109 LYS A CA 1
ATOM 887 C C . LYS A 1 109 ? 18.281 3.474 -22.368 1.00 81.62 109 LYS A C 1
ATOM 889 O O . LYS A 1 109 ? 17.594 3.168 -21.395 1.00 81.62 109 LYS A O 1
ATOM 894 N N . LYS A 1 110 ? 18.019 4.533 -23.133 1.00 81.69 110 LYS A N 1
ATOM 895 C CA . LYS A 1 110 ? 16.838 5.376 -22.943 1.00 81.69 110 LYS A CA 1
ATOM 896 C C . LYS A 1 110 ? 15.598 4.659 -23.465 1.00 81.69 110 LYS A C 1
ATOM 898 O O . LYS A 1 110 ? 15.626 4.000 -24.503 1.00 81.69 110 LYS A O 1
ATOM 903 N N . ILE A 1 111 ? 14.490 4.828 -22.756 1.00 83.75 111 ILE A N 1
ATOM 904 C CA . ILE A 1 111 ? 13.183 4.371 -23.224 1.00 83.75 111 ILE A CA 1
ATOM 905 C C . ILE A 1 111 ? 12.787 5.228 -24.426 1.00 83.75 111 ILE A C 1
ATOM 907 O O . ILE A 1 111 ? 12.822 6.458 -24.353 1.00 83.75 111 ILE A O 1
ATOM 911 N N . ARG A 1 112 ? 12.384 4.581 -25.524 1.00 84.62 112 ARG A N 1
ATOM 912 C CA . ARG A 1 112 ? 11.880 5.273 -26.714 1.00 84.62 112 ARG A CA 1
ATOM 913 C C . ARG A 1 112 ? 10.684 6.155 -26.343 1.00 84.62 112 ARG A C 1
ATOM 915 O O . ARG A 1 112 ? 9.705 5.670 -25.774 1.00 84.62 112 ARG A O 1
ATOM 922 N N . SER A 1 113 ? 10.748 7.434 -26.696 1.00 81.69 113 SER A N 1
ATOM 923 C CA . SER A 1 113 ? 9.629 8.360 -26.531 1.00 81.69 113 SER A CA 1
ATOM 924 C C . SER A 1 113 ? 8.467 7.988 -27.460 1.00 81.69 113 SER A C 1
ATOM 926 O O . SER A 1 113 ? 8.654 7.387 -28.517 1.00 81.69 113 SER A O 1
ATOM 928 N N . GLY A 1 114 ? 7.244 8.317 -27.045 1.00 87.94 114 GLY A N 1
ATOM 929 C CA . GLY A 1 114 ? 6.040 8.099 -27.846 1.00 87.94 114 GLY A CA 1
ATOM 930 C C . GLY A 1 114 ? 4.883 7.490 -27.061 1.00 87.94 114 GLY A C 1
ATOM 931 O O . GLY A 1 114 ? 5.069 6.754 -26.084 1.00 87.94 114 GLY A O 1
ATOM 932 N N . ASN A 1 115 ? 3.666 7.801 -27.508 1.00 88.00 115 ASN A N 1
ATOM 933 C CA . ASN A 1 115 ? 2.436 7.337 -26.869 1.00 88.00 115 ASN A CA 1
ATOM 934 C C . ASN A 1 115 ? 2.309 5.814 -26.900 1.00 88.00 115 ASN A C 1
ATOM 936 O O . ASN A 1 115 ? 1.924 5.217 -25.899 1.00 88.00 115 ASN A O 1
ATOM 940 N N . GLU A 1 116 ? 2.697 5.168 -27.999 1.00 91.31 116 GLU A N 1
ATOM 941 C CA . GLU A 1 116 ? 2.617 3.713 -28.119 1.00 91.31 116 GLU A CA 1
ATOM 942 C C . GLU A 1 116 ? 3.496 3.000 -27.077 1.00 91.31 116 GLU A C 1
ATOM 944 O O . GLU A 1 116 ? 3.007 2.149 -26.328 1.00 91.31 116 GLU A O 1
ATOM 949 N N . THR A 1 117 ? 4.774 3.389 -26.965 1.00 88.94 117 THR A N 1
ATOM 950 C CA . THR A 1 117 ? 5.700 2.849 -25.956 1.00 88.94 117 THR A CA 1
ATOM 951 C C . THR A 1 117 ? 5.142 3.052 -24.552 1.00 88.94 117 THR A C 1
ATOM 953 O O . THR A 1 117 ? 5.068 2.114 -23.762 1.00 88.94 117 THR A O 1
ATOM 956 N N . ARG A 1 118 ? 4.669 4.263 -24.249 1.00 85.38 118 ARG A N 1
ATOM 957 C CA . ARG A 1 118 ? 4.081 4.616 -22.952 1.00 85.38 118 ARG A CA 1
ATOM 958 C C . ARG A 1 118 ? 2.863 3.758 -22.614 1.00 85.38 118 ARG A C 1
ATOM 960 O O . ARG A 1 118 ? 2.776 3.256 -21.497 1.00 85.38 118 ARG A O 1
ATOM 967 N N . MET A 1 119 ? 1.963 3.538 -23.571 1.00 89.69 119 MET A N 1
ATOM 968 C CA . MET A 1 119 ? 0.779 2.695 -23.386 1.00 89.69 119 MET A CA 1
ATOM 969 C C . MET A 1 119 ? 1.154 1.230 -23.154 1.00 89.69 119 MET A C 1
ATOM 971 O O . MET A 1 119 ? 0.591 0.592 -22.264 1.00 89.69 119 MET A O 1
ATOM 975 N N . LYS A 1 120 ? 2.137 0.696 -23.893 1.00 90.81 120 LYS A N 1
ATOM 976 C CA . LYS A 1 120 ? 2.666 -0.660 -23.655 1.00 90.81 120 LYS A CA 1
ATOM 977 C C . LYS A 1 120 ? 3.213 -0.792 -22.233 1.00 90.81 120 LYS A C 1
ATOM 979 O O . LYS A 1 120 ? 2.836 -1.712 -21.512 1.00 90.81 120 LYS A O 1
ATOM 984 N N . LEU A 1 121 ? 4.033 0.161 -21.801 1.00 90.00 121 LEU A N 1
ATOM 985 C CA . LEU A 1 121 ? 4.628 0.178 -20.466 1.00 90.00 121 LEU A CA 1
ATOM 986 C C . LEU A 1 121 ? 3.585 0.319 -19.343 1.00 90.00 121 LEU A C 1
ATOM 988 O O . LEU A 1 121 ? 3.660 -0.388 -18.340 1.00 90.00 121 LEU A O 1
ATOM 992 N N . MET A 1 122 ? 2.570 1.166 -19.525 1.00 90.50 122 MET A N 1
ATOM 993 C CA . MET A 1 122 ? 1.465 1.295 -18.568 1.00 90.50 122 MET A CA 1
ATOM 994 C C . MET A 1 122 ? 0.650 0.004 -18.449 1.00 90.50 122 MET A C 1
ATOM 996 O O . MET A 1 122 ? 0.283 -0.375 -17.340 1.00 90.50 122 MET A O 1
ATOM 1000 N N . ARG A 1 123 ? 0.410 -0.713 -19.556 1.00 93.06 123 ARG A N 1
ATOM 1001 C CA . ARG A 1 123 ? -0.261 -2.025 -19.518 1.00 93.06 123 ARG A CA 1
ATOM 1002 C C . ARG A 1 123 ? 0.529 -3.042 -18.695 1.00 93.06 123 ARG A C 1
ATOM 1004 O O . ARG A 1 123 ? -0.081 -3.793 -17.940 1.00 93.06 123 ARG A O 1
ATOM 1011 N N . TYR A 1 124 ? 1.858 -3.063 -18.809 1.00 92.62 124 TYR A N 1
ATOM 1012 C CA . TYR A 1 124 ? 2.700 -3.917 -17.964 1.00 92.62 124 TYR A CA 1
ATOM 1013 C C . TYR A 1 124 ? 2.615 -3.523 -16.489 1.00 92.62 124 TYR A C 1
ATOM 1015 O O . TYR A 1 124 ? 2.350 -4.384 -15.656 1.00 92.62 124 TYR A O 1
ATOM 1023 N N . SER A 1 125 ? 2.738 -2.231 -16.180 1.00 93.88 125 SER A N 1
ATOM 1024 C CA . SER A 1 125 ? 2.582 -1.721 -14.814 1.00 93.88 125 SER A CA 1
ATOM 1025 C C . SER A 1 125 ? 1.242 -2.146 -14.195 1.00 93.88 125 SER A C 1
ATOM 1027 O O . SER A 1 125 ? 1.215 -2.744 -13.123 1.00 93.88 125 SER A O 1
ATOM 1029 N N . ILE A 1 126 ? 0.122 -1.943 -14.897 1.00 94.19 126 ILE A N 1
ATOM 1030 C CA . ILE A 1 126 ? -1.211 -2.327 -14.403 1.00 94.19 126 ILE A CA 1
ATOM 1031 C C . ILE A 1 126 ? -1.311 -3.842 -14.165 1.00 94.19 126 ILE A C 1
ATOM 1033 O O . ILE A 1 126 ? -1.923 -4.263 -13.185 1.00 94.19 126 ILE A O 1
ATOM 1037 N N . LYS A 1 127 ? -0.691 -4.678 -15.012 1.00 95.62 127 LYS A N 1
ATOM 1038 C CA . LYS A 1 127 ? -0.646 -6.134 -14.790 1.00 95.62 127 LYS A CA 1
ATOM 1039 C C . LYS A 1 127 ? 0.085 -6.490 -13.492 1.00 95.62 127 LYS A C 1
ATOM 1041 O O . LYS A 1 127 ? -0.394 -7.350 -12.759 1.00 95.62 127 LYS A O 1
ATOM 1046 N N . GLU A 1 128 ? 1.195 -5.825 -13.185 1.00 95.81 128 GLU A N 1
ATOM 1047 C CA . GLU A 1 128 ? 1.933 -6.024 -11.929 1.00 95.81 128 GLU A CA 1
ATOM 1048 C C . GLU A 1 128 ? 1.112 -5.584 -10.709 1.00 95.81 128 GLU A C 1
ATOM 1050 O O . GLU A 1 128 ? 1.023 -6.312 -9.720 1.00 95.81 128 GLU A O 1
ATOM 1055 N N . TRP A 1 129 ? 0.413 -4.453 -10.806 1.00 94.69 129 TRP A N 1
ATOM 1056 C CA . TRP A 1 129 ? -0.512 -4.004 -9.764 1.00 94.69 129 TRP A CA 1
ATOM 1057 C C . TRP A 1 129 ? -1.700 -4.948 -9.573 1.00 94.69 129 TRP A C 1
ATOM 1059 O O . TRP A 1 129 ? -2.084 -5.212 -8.436 1.00 94.69 129 TRP A O 1
ATOM 1069 N N . LYS A 1 130 ? -2.235 -5.534 -10.651 1.00 94.44 130 LYS A N 1
ATOM 1070 C CA . LYS A 1 130 ? -3.283 -6.559 -10.561 1.00 94.44 130 LYS A CA 1
ATOM 1071 C C . LYS A 1 130 ? -2.792 -7.793 -9.802 1.00 94.44 130 LYS A C 1
ATOM 1073 O O . LYS A 1 130 ? -3.525 -8.304 -8.962 1.00 94.44 130 LYS A O 1
ATOM 1078 N N . LYS A 1 131 ? -1.558 -8.254 -10.047 1.00 95.19 131 LYS A N 1
ATOM 1079 C CA . LYS A 1 131 ? -0.962 -9.367 -9.281 1.00 95.19 131 LYS A CA 1
ATOM 1080 C C . LYS A 1 131 ? -0.880 -9.031 -7.793 1.00 95.19 131 LYS A C 1
ATOM 1082 O O . LYS A 1 131 ? -1.271 -9.846 -6.964 1.00 95.19 131 LYS A O 1
ATOM 1087 N N . PHE A 1 132 ? -0.419 -7.825 -7.464 1.00 94.62 132 PHE A N 1
ATOM 1088 C CA . PHE A 1 132 ? -0.336 -7.375 -6.078 1.00 94.62 132 PHE A CA 1
ATOM 1089 C C . PHE A 1 132 ? -1.714 -7.282 -5.413 1.00 94.62 132 PHE A C 1
ATOM 1091 O O . PHE A 1 132 ? -1.878 -7.743 -4.288 1.00 94.62 132 PHE A O 1
ATOM 1098 N N . GLN A 1 133 ? -2.721 -6.764 -6.119 1.00 92.44 133 GLN A N 1
ATOM 1099 C CA . GLN A 1 133 ? -4.096 -6.719 -5.624 1.00 92.44 133 GLN A CA 1
ATOM 1100 C C . GLN A 1 133 ? -4.641 -8.123 -5.340 1.00 92.44 133 GLN A C 1
ATOM 1102 O O . GLN A 1 133 ? -5.208 -8.340 -4.276 1.00 92.44 133 GLN A O 1
ATOM 1107 N N . VAL A 1 134 ? -4.450 -9.075 -6.259 1.00 92.69 134 VAL A N 1
ATOM 1108 C CA . VAL A 1 134 ? -4.867 -10.474 -6.058 1.00 92.69 134 VAL A CA 1
ATOM 1109 C C . VAL A 1 134 ? -4.163 -11.080 -4.845 1.00 92.69 134 VAL A C 1
ATOM 1111 O O . VAL A 1 134 ? -4.804 -11.745 -4.045 1.00 92.69 134 VAL A O 1
ATOM 1114 N N . PHE A 1 135 ? -2.870 -10.803 -4.666 1.00 92.25 135 PHE A N 1
ATOM 1115 C CA . PHE A 1 135 ? -2.117 -11.250 -3.495 1.00 92.25 135 PHE A CA 1
ATOM 1116 C C . PHE A 1 135 ? -2.650 -10.664 -2.173 1.00 92.25 135 PHE A C 1
ATOM 1118 O O . PHE A 1 135 ? -2.723 -11.372 -1.171 1.00 92.25 135 PHE A O 1
ATOM 1125 N N . LEU A 1 136 ? -3.028 -9.382 -2.157 1.00 90.38 136 LEU A N 1
ATOM 1126 C CA . LEU A 1 136 ? -3.606 -8.736 -0.973 1.00 90.38 136 LEU A CA 1
ATOM 1127 C C . LEU A 1 136 ? -5.057 -9.151 -0.711 1.00 90.38 136 LEU A C 1
ATOM 1129 O O . LEU A 1 136 ? -5.530 -9.036 0.421 1.00 90.38 136 LEU A O 1
ATOM 1133 N N . TYR A 1 137 ? -5.773 -9.607 -1.737 1.00 86.81 137 TYR A N 1
ATOM 1134 C CA . TYR A 1 137 ? -7.154 -10.040 -1.618 1.00 86.81 137 TYR A CA 1
ATOM 1135 C C . TYR A 1 137 ? -7.223 -11.383 -0.878 1.00 86.81 137 TYR A C 1
ATOM 1137 O O . TYR A 1 137 ? -7.099 -12.454 -1.461 1.00 86.81 137 TYR A O 1
ATOM 1145 N N . LYS A 1 138 ? -7.441 -11.320 0.439 1.00 69.62 138 LYS A N 1
ATOM 1146 C CA . LYS A 1 138 ? -7.511 -12.484 1.342 1.00 69.62 138 LYS A CA 1
ATOM 1147 C C . LYS A 1 138 ? -8.857 -13.242 1.300 1.00 69.62 138 LYS A C 1
ATOM 1149 O O . LYS A 1 138 ? -9.155 -13.970 2.237 1.00 69.62 138 LYS A O 1
ATOM 1154 N N . GLY A 1 139 ? -9.661 -13.081 0.241 1.00 55.12 139 GLY A N 1
ATOM 1155 C CA . GLY A 1 139 ? -10.819 -13.947 -0.040 1.00 55.12 139 GLY A CA 1
ATOM 1156 C C . GLY A 1 139 ? -12.046 -13.804 0.872 1.00 55.12 139 GLY A C 1
ATOM 1157 O O . GLY A 1 139 ? -12.648 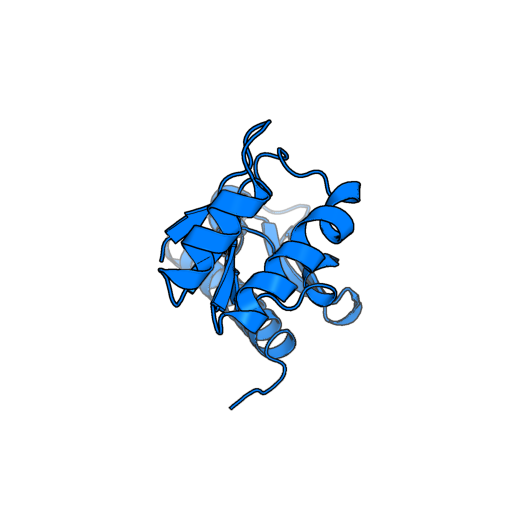-14.813 1.215 1.00 55.12 139 GLY A O 1
ATOM 1158 N N . GLY A 1 140 ? -12.441 -12.589 1.261 1.00 45.91 140 GLY A N 1
ATOM 1159 C CA . GLY A 1 140 ? -13.720 -12.375 1.953 1.00 45.91 140 GLY A CA 1
ATOM 1160 C C . GLY A 1 140 ? -14.861 -12.085 0.974 1.00 45.91 140 GLY A C 1
ATOM 1161 O O . GLY A 1 140 ? -14.899 -10.980 0.425 1.00 45.91 140 GLY A O 1
ATOM 1162 N N . ILE A 1 141 ? -15.758 -13.057 0.775 1.00 36.69 141 ILE A N 1
ATOM 1163 C CA . ILE A 1 141 ? -17.176 -12.823 0.443 1.00 36.69 141 ILE A CA 1
ATOM 1164 C C . ILE A 1 141 ? -17.945 -12.936 1.757 1.00 36.69 141 ILE A C 1
ATOM 1166 O O . ILE A 1 141 ? -17.646 -13.894 2.506 1.00 36.69 141 ILE A O 1
#

Radius of gyration: 17.56 Å; chains: 1; bounding box: 44×31×48 Å

Secondary structure (DSSP, 8-state):
-EEE---TT-HHHHHHHHHHH-SEEEE--TTTTSS-GGGHHHHHHHHHHHHHHTT-EEEETT--SGGGGGS--SEE--SGGGHHHHHSEEEEEETTTTEEEEEES-SSSPPPPSHHHHHHHHHHHHHHHHHHHHHH-----